Protein AF-A0AA88JE53-F1 (afdb_monomer_lite)

pLDDT: mean 85.08, std 16.31, range [44.66, 97.94]

Foldseek 3Di:
DVLVVLVVLLVLLQPAPPNVSRDDPVVSVCSNVVVDDRPRRDDRPPPPPVVPD

InterPro domains:
  IPR011009 Protein kinase-like domain superfamily [SSF56112] (5-47)

Radius of gyration: 12.73 Å; chains: 1; bounding box: 39×19×23 Å

Structure (mmCIF, N/CA/C/O backbone):
data_AF-A0AA88JE53-F1
#
_entry.id   AF-A0AA88JE53-F1
#
loop_
_atom_site.group_PDB
_atom_site.id
_atom_site.type_symbol
_atom_site.label_atom_id
_atom_site.label_alt_id
_atom_site.label_comp_id
_atom_site.label_asym_id
_atom_site.label_entity_id
_atom_site.label_seq_id
_atom_site.pdbx_PDB_ins_code
_atom_site.Cartn_x
_atom_site.Cartn_y
_atom_site.Cartn_z
_atom_site.occupancy
_atom_site.B_iso_or_equiv
_atom_site.auth_seq_id
_atom_site.auth_comp_id
_atom_site.auth_asym_id
_atom_site.auth_atom_id
_atom_site.pdbx_PDB_model_num
ATOM 1 N N . MET A 1 1 ? 1.259 11.285 12.113 1.00 59.72 1 MET A N 1
ATOM 2 C CA . MET A 1 1 ? 2.108 10.079 11.953 1.00 59.72 1 MET A CA 1
ATOM 3 C C . MET A 1 1 ? 1.376 8.957 11.209 1.00 59.72 1 MET A C 1
ATOM 5 O O . MET A 1 1 ? 1.851 8.569 10.155 1.00 59.72 1 MET A O 1
ATOM 9 N N . ARG A 1 2 ? 0.192 8.503 11.662 1.00 80.94 2 ARG A N 1
ATOM 10 C CA . ARG A 1 2 ? -0.538 7.360 11.057 1.00 80.94 2 ARG A CA 1
ATOM 11 C C . ARG A 1 2 ? -0.848 7.484 9.554 1.00 80.94 2 ARG A C 1
ATOM 13 O O . ARG A 1 2 ? -0.759 6.495 8.841 1.00 80.94 2 ARG A O 1
ATOM 20 N N . GLN A 1 3 ? -1.180 8.684 9.065 1.00 89.88 3 GLN A N 1
ATOM 21 C CA . GLN A 1 3 ? -1.467 8.882 7.635 1.00 89.88 3 GLN A CA 1
ATOM 22 C C . GLN A 1 3 ? -0.216 8.810 6.753 1.00 89.88 3 GLN A C 1
ATOM 24 O O . GLN A 1 3 ? -0.277 8.253 5.665 1.00 89.88 3 GLN A O 1
ATOM 29 N N . LEU A 1 4 ? 0.930 9.310 7.231 1.00 93.62 4 LEU A N 1
ATOM 30 C CA . LEU A 1 4 ? 2.192 9.198 6.496 1.00 93.62 4 LEU A CA 1
ATOM 31 C C . LEU A 1 4 ? 2.594 7.730 6.345 1.00 93.62 4 LEU A C 1
ATOM 33 O O . LEU A 1 4 ? 2.870 7.284 5.240 1.00 93.62 4 LEU A O 1
ATOM 37 N N . GLU A 1 5 ? 2.559 6.970 7.440 1.00 93.12 5 GLU A N 1
ATOM 38 C CA . GLU A 1 5 ? 2.861 5.537 7.418 1.00 93.12 5 GLU A CA 1
ATOM 39 C C . GLU A 1 5 ? 1.935 4.777 6.457 1.00 93.12 5 GLU A C 1
ATOM 41 O O . GLU A 1 5 ? 2.397 3.956 5.667 1.00 93.12 5 GLU A O 1
ATOM 46 N N . ARG A 1 6 ? 0.634 5.093 6.474 1.00 94.38 6 ARG A N 1
ATOM 47 C CA . ARG A 1 6 ? -0.351 4.529 5.546 1.00 94.38 6 ARG A CA 1
ATOM 48 C C . ARG A 1 6 ? 0.014 4.827 4.094 1.00 94.38 6 ARG A C 1
ATOM 50 O O . ARG A 1 6 ? 0.112 3.897 3.301 1.00 94.38 6 ARG A O 1
ATOM 57 N N . MET A 1 7 ? 0.249 6.095 3.756 1.00 95.12 7 MET A N 1
ATOM 58 C CA . MET A 1 7 ? 0.612 6.504 2.396 1.00 95.12 7 MET A CA 1
ATOM 59 C C . MET A 1 7 ? 1.902 5.831 1.925 1.00 95.12 7 MET A C 1
ATOM 61 O O . MET A 1 7 ? 1.949 5.338 0.802 1.00 95.12 7 MET A O 1
ATOM 65 N N . VAL A 1 8 ? 2.916 5.743 2.791 1.00 94.56 8 VAL A N 1
ATOM 66 C CA . VAL A 1 8 ? 4.181 5.064 2.478 1.00 94.56 8 VAL A CA 1
ATOM 67 C C . VAL A 1 8 ? 3.947 3.577 2.211 1.00 94.56 8 VAL A C 1
ATOM 69 O O . VAL A 1 8 ? 4.416 3.069 1.198 1.00 94.56 8 VAL A O 1
ATOM 72 N N . LYS A 1 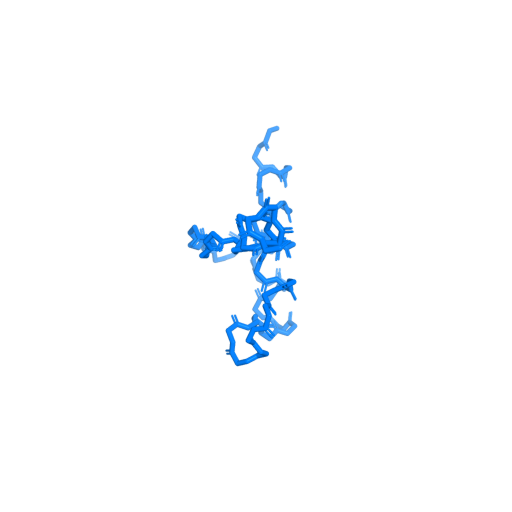9 ? 3.173 2.873 3.049 1.00 93.62 9 LYS A N 1
ATOM 73 C CA . LYS A 1 9 ? 2.860 1.454 2.807 1.00 93.62 9 LYS A CA 1
ATOM 74 C C . LYS A 1 9 ? 2.073 1.241 1.511 1.00 93.62 9 LYS A C 1
ATOM 76 O O . LYS A 1 9 ? 2.364 0.291 0.792 1.00 93.62 9 LYS A O 1
ATOM 81 N N . VAL A 1 10 ? 1.108 2.111 1.191 1.00 95.62 10 VAL A N 1
ATOM 82 C CA . VAL A 1 10 ? 0.383 2.056 -0.094 1.00 95.62 10 VAL A CA 1
ATOM 83 C C . VAL A 1 10 ? 1.344 2.261 -1.263 1.00 95.62 10 VAL A C 1
ATOM 85 O O . VAL A 1 10 ? 1.329 1.469 -2.200 1.00 95.62 10 VAL A O 1
ATOM 88 N N . ALA A 1 11 ? 2.213 3.274 -1.195 1.00 95.00 11 ALA A N 1
ATOM 89 C CA . ALA A 1 11 ? 3.190 3.549 -2.243 1.00 95.00 11 ALA A CA 1
ATOM 90 C C . ALA A 1 11 ? 4.117 2.348 -2.480 1.00 95.00 11 ALA A C 1
ATOM 92 O O . ALA A 1 11 ? 4.278 1.926 -3.622 1.00 95.00 11 ALA A O 1
ATOM 93 N N . LEU A 1 12 ? 4.640 1.744 -1.408 1.00 94.00 12 LEU A N 1
ATOM 94 C CA . LEU A 1 12 ? 5.495 0.555 -1.474 1.00 94.00 12 LEU A CA 1
ATOM 95 C C . LEU A 1 12 ? 4.795 -0.660 -2.108 1.00 94.00 12 LEU A C 1
ATOM 97 O O . LEU A 1 12 ? 5.447 -1.442 -2.792 1.00 94.00 12 LEU A O 1
ATOM 101 N N . TRP A 1 13 ? 3.481 -0.819 -1.929 1.00 94.56 13 TRP A N 1
ATOM 102 C CA . TRP A 1 13 ? 2.697 -1.850 -2.619 1.00 94.56 13 TRP A CA 1
ATOM 103 C C . TRP A 1 13 ? 2.471 -1.537 -4.107 1.00 94.56 13 TRP A C 1
ATOM 105 O O . TRP A 1 13 ? 2.465 -2.445 -4.935 1.00 94.56 13 TRP A O 1
ATOM 115 N N . CYS A 1 14 ? 2.292 -0.265 -4.466 1.00 94.94 14 CYS A N 1
ATOM 116 C CA . CYS A 1 14 ? 2.051 0.148 -5.851 1.00 94.94 14 CYS A CA 1
ATOM 117 C C . CYS A 1 14 ? 3.298 0.055 -6.744 1.00 94.94 14 CYS A C 1
ATOM 119 O O . CYS A 1 14 ? 3.154 -0.131 -7.951 1.00 94.94 14 CYS A O 1
ATOM 121 N N . ILE A 1 15 ? 4.499 0.187 -6.173 1.00 92.75 15 ILE A N 1
ATOM 122 C CA . ILE A 1 15 ? 5.771 0.169 -6.920 1.00 92.75 15 ILE A CA 1
ATOM 123 C C . ILE A 1 15 ? 6.435 -1.214 -6.990 1.00 92.75 15 ILE A C 1
ATOM 125 O O . ILE A 1 15 ? 7.575 -1.306 -7.429 1.00 92.75 15 ILE A O 1
ATOM 129 N N . GLN A 1 16 ? 5.757 -2.278 -6.551 1.00 89.75 16 GLN A N 1
ATOM 130 C C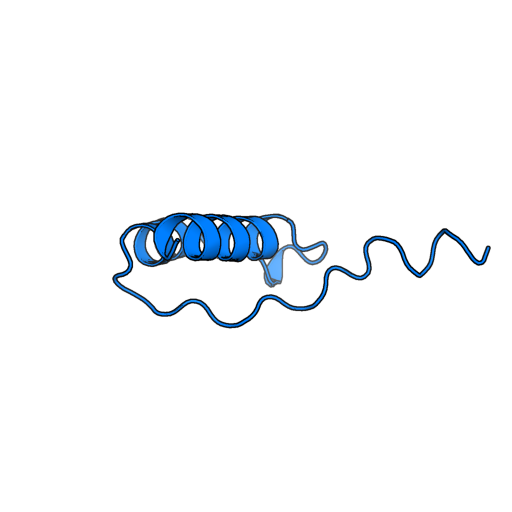A . GLN A 1 16 ? 6.300 -3.640 -6.602 1.00 89.75 16 GLN A CA 1
ATOM 131 C C . GLN A 1 16 ? 6.693 -4.032 -8.030 1.00 89.75 16 GLN A C 1
ATOM 133 O O . GLN A 1 16 ? 5.939 -3.765 -8.970 1.00 89.75 16 GLN A O 1
ATOM 138 N N . ASP A 1 17 ? 7.844 -4.684 -8.193 1.00 87.88 17 ASP A N 1
ATOM 139 C CA . ASP A 1 17 ? 8.336 -5.110 -9.509 1.00 87.88 17 ASP A CA 1
ATOM 140 C C . ASP A 1 17 ? 7.334 -6.027 -10.198 1.00 87.88 17 ASP A C 1
ATOM 142 O O . ASP A 1 17 ? 6.892 -5.743 -11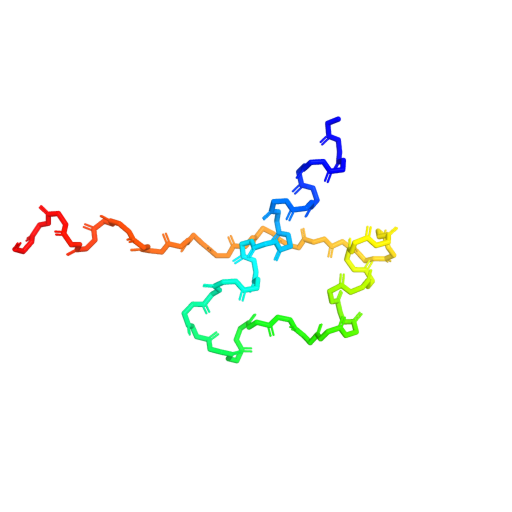.312 1.00 87.88 17 ASP A O 1
ATOM 146 N N . GLU A 1 18 ? 6.908 -7.065 -9.479 1.00 89.50 18 GLU A N 1
ATOM 147 C CA . GLU A 1 18 ? 5.925 -8.033 -9.940 1.00 89.50 18 GLU A CA 1
ATOM 148 C C . GLU A 1 18 ? 4.529 -7.380 -10.044 1.00 89.50 18 GLU A C 1
ATOM 150 O O . GLU A 1 18 ? 3.919 -7.054 -9.016 1.00 89.50 18 GLU A O 1
ATOM 155 N N . PRO A 1 19 ? 3.972 -7.182 -11.257 1.00 91.50 19 PRO A N 1
ATOM 156 C CA . PRO A 1 19 ? 2.702 -6.478 -11.430 1.00 91.50 19 PRO A CA 1
ATOM 157 C C . PRO A 1 19 ? 1.527 -7.183 -10.753 1.00 91.50 19 PRO A C 1
ATOM 159 O O . PRO A 1 19 ? 0.606 -6.513 -10.289 1.00 91.50 19 PRO A O 1
ATOM 162 N N . SER A 1 20 ? 1.566 -8.517 -10.662 1.00 93.06 20 SER A N 1
ATOM 163 C CA . SER A 1 20 ? 0.519 -9.308 -10.003 1.00 93.06 20 SER A CA 1
ATOM 164 C C . SER A 1 20 ? 0.455 -9.096 -8.484 1.00 93.06 20 SER A C 1
ATOM 166 O O . SER A 1 20 ? -0.587 -9.336 -7.874 1.00 93.06 20 SER A O 1
ATOM 168 N N . MET A 1 21 ? 1.530 -8.582 -7.877 1.00 92.00 21 MET A N 1
ATOM 169 C CA . MET A 1 21 ? 1.587 -8.233 -6.455 1.00 92.00 21 MET A CA 1
ATOM 170 C C . MET A 1 21 ? 1.022 -6.839 -6.164 1.00 92.00 21 MET A C 1
ATOM 172 O O . MET A 1 21 ? 0.731 -6.519 -5.009 1.00 92.00 21 MET A O 1
ATOM 176 N N . ARG A 1 22 ? 0.845 -5.992 -7.187 1.00 95.12 22 ARG A N 1
ATOM 17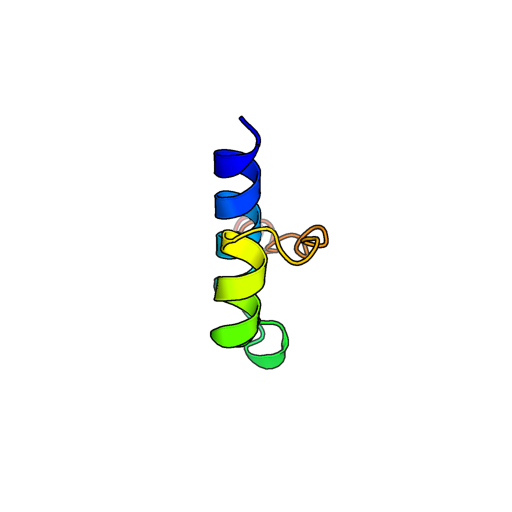7 C CA . ARG A 1 22 ? 0.314 -4.638 -7.006 1.00 95.12 22 ARG A CA 1
ATOM 178 C C . ARG A 1 22 ? -1.184 -4.698 -6.678 1.00 95.12 22 ARG A C 1
ATOM 180 O O . ARG A 1 22 ? -1.931 -5.462 -7.291 1.00 95.12 22 ARG A O 1
ATOM 187 N N . PRO A 1 23 ? -1.671 -3.882 -5.733 1.00 96.62 23 PRO A N 1
ATOM 188 C CA . PRO A 1 23 ? -3.093 -3.811 -5.430 1.00 96.62 23 PRO A CA 1
ATOM 189 C C . PRO A 1 23 ? -3.880 -3.210 -6.602 1.00 96.62 23 PRO A C 1
ATOM 191 O O . PRO A 1 23 ? -3.400 -2.340 -7.326 1.00 96.62 23 PRO A O 1
ATOM 194 N N . THR A 1 24 ? -5.138 -3.626 -6.752 1.00 97.38 24 THR A N 1
ATOM 195 C CA . THR A 1 24 ? -6.070 -2.964 -7.675 1.00 97.38 24 THR A CA 1
ATOM 196 C C . THR A 1 24 ? -6.365 -1.541 -7.203 1.00 97.38 24 THR A C 1
ATOM 198 O O . THR A 1 24 ? -6.314 -1.263 -6.003 1.00 97.38 24 THR A O 1
ATOM 201 N N . MET A 1 25 ? -6.759 -0.642 -8.111 1.00 97.44 25 MET A N 1
ATOM 202 C CA . MET A 1 25 ? -7.108 0.733 -7.724 1.00 97.44 25 MET A CA 1
ATOM 203 C C . MET A 1 25 ? -8.213 0.799 -6.661 1.00 97.44 25 MET A C 1
ATOM 205 O O . MET A 1 25 ? -8.108 1.587 -5.725 1.00 97.44 25 MET A O 1
ATOM 209 N N . ASN A 1 26 ? -9.219 -0.080 -6.726 1.00 97.94 26 ASN A N 1
ATOM 210 C CA . ASN A 1 26 ? -10.238 -0.169 -5.675 1.00 97.94 26 ASN A CA 1
ATOM 211 C C . ASN A 1 26 ? -9.627 -0.523 -4.312 1.00 97.94 26 ASN A C 1
ATOM 213 O O . ASN A 1 26 ? -9.985 0.073 -3.301 1.00 97.94 26 ASN A O 1
ATOM 217 N N . LYS A 1 27 ? -8.672 -1.460 -4.269 1.00 96.94 27 LYS A N 1
ATOM 218 C CA . LYS A 1 27 ? -7.981 -1.825 -3.027 1.00 96.94 27 LYS A CA 1
ATOM 219 C C . LYS A 1 27 ? -7.113 -0.674 -2.510 1.00 96.94 27 LYS A C 1
ATOM 221 O O . LYS A 1 27 ? -7.123 -0.421 -1.312 1.00 96.94 27 LYS A O 1
ATOM 226 N N . VAL A 1 28 ? -6.435 0.060 -3.396 1.00 97.12 28 VAL A N 1
ATOM 227 C CA . VAL A 1 28 ? -5.673 1.272 -3.046 1.00 97.12 28 VAL A CA 1
ATOM 228 C C . VAL A 1 28 ? -6.565 2.314 -2.366 1.00 97.12 28 VAL A C 1
ATOM 230 O O . VAL A 1 28 ? -6.181 2.837 -1.322 1.00 97.12 28 VAL A O 1
ATOM 233 N N . LEU A 1 29 ? -7.765 2.575 -2.896 1.00 97.44 29 LEU A N 1
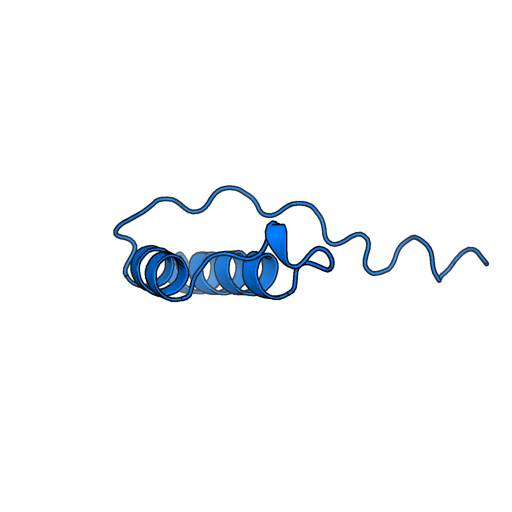ATOM 234 C CA . LEU A 1 29 ? -8.718 3.512 -2.284 1.00 97.44 29 LEU A CA 1
ATOM 235 C C . LEU A 1 29 ? -9.104 3.077 -0.868 1.00 97.44 29 LEU A C 1
ATOM 237 O O . LEU A 1 29 ? -8.928 3.845 0.075 1.00 97.44 29 LEU A O 1
ATOM 241 N N . LEU A 1 30 ? -9.507 1.815 -0.693 1.00 97.88 30 LEU A N 1
ATOM 242 C CA . LEU A 1 30 ? -9.860 1.273 0.623 1.00 97.88 30 LEU A CA 1
ATOM 243 C C . LEU A 1 30 ? -8.693 1.354 1.622 1.00 97.88 30 LEU A C 1
ATOM 245 O O . LEU A 1 30 ? -8.896 1.620 2.809 1.00 97.88 30 LEU A O 1
ATOM 249 N N . MET A 1 31 ? -7.459 1.129 1.156 1.00 96.50 31 MET A N 1
ATOM 250 C CA . MET A 1 31 ? -6.250 1.235 1.979 1.00 96.50 31 MET A CA 1
ATOM 251 C C . MET A 1 31 ? -5.984 2.682 2.415 1.00 96.50 31 MET A C 1
ATOM 253 O O . MET A 1 31 ? -5.598 2.895 3.568 1.00 96.50 31 MET A O 1
ATOM 257 N N . LEU A 1 32 ? -6.194 3.659 1.522 1.00 96.00 32 LEU A N 1
ATOM 258 C CA . LEU A 1 32 ? -6.016 5.095 1.777 1.00 96.00 32 LEU A CA 1
ATOM 259 C C . LEU A 1 32 ? -7.101 5.667 2.698 1.00 96.00 32 LEU A C 1
ATOM 261 O O . LEU A 1 32 ? -6.778 6.409 3.624 1.00 96.00 32 LEU A O 1
ATOM 265 N N . GLU A 1 33 ? -8.359 5.276 2.496 1.00 95.81 33 GLU A N 1
ATOM 266 C CA . GLU A 1 33 ? -9.490 5.616 3.374 1.00 95.81 33 GLU A CA 1
ATOM 267 C C . GLU A 1 33 ? -9.343 4.989 4.768 1.00 95.81 33 GLU A C 1
ATOM 269 O O . GLU A 1 33 ? -9.864 5.494 5.760 1.00 95.81 33 GLU A O 1
ATOM 274 N N . GLY A 1 34 ? -8.575 3.901 4.854 1.00 94.06 34 GLY A N 1
ATOM 275 C CA . GLY A 1 34 ? -8.342 3.157 6.083 1.00 94.06 34 GLY A CA 1
ATOM 276 C C . GLY A 1 34 ? -9.440 2.180 6.453 1.00 94.06 34 GLY A C 1
ATOM 277 O O . GLY A 1 34 ? -9.467 1.705 7.585 1.00 94.06 34 GLY A O 1
ATOM 278 N N . THR A 1 35 ? -10.271 1.839 5.476 1.00 96.62 35 THR A N 1
ATOM 279 C CA . THR A 1 35 ? -11.319 0.821 5.546 1.00 96.62 35 THR A CA 1
ATOM 280 C C . THR A 1 35 ? -10.736 -0.594 5.628 1.00 96.62 35 THR A C 1
ATOM 282 O O . THR A 1 35 ? -11.377 -1.496 6.158 1.00 96.62 35 THR A O 1
ATOM 285 N N . VAL A 1 36 ? -9.507 -0.797 5.134 1.00 94.88 36 VAL A N 1
ATOM 286 C CA . VAL A 1 36 ? -8.769 -2.065 5.252 1.00 94.88 36 VAL A CA 1
ATOM 287 C C . VAL A 1 36 ? -7.389 -1.856 5.869 1.00 94.88 36 VAL A C 1
ATOM 289 O O . VAL A 1 36 ? -6.746 -0.816 5.681 1.00 94.88 36 VAL A O 1
ATOM 292 N N . GLU A 1 37 ? -6.915 -2.864 6.600 1.00 91.81 37 GLU A N 1
ATOM 293 C CA . GLU A 1 37 ? -5.536 -2.892 7.075 1.00 91.81 37 GLU A CA 1
ATOM 294 C C . GLU A 1 37 ? -4.557 -3.104 5.921 1.00 91.81 37 GLU A C 1
ATOM 296 O O . GLU A 1 37 ? -4.841 -3.788 4.934 1.00 91.81 37 GLU A O 1
ATOM 301 N N . ILE A 1 38 ? -3.380 -2.497 6.061 1.00 94.38 38 ILE A N 1
ATOM 302 C CA . ILE A 1 38 ? -2.313 -2.604 5.077 1.00 94.38 38 ILE A CA 1
ATOM 303 C C . ILE A 1 38 ? -1.261 -3.568 5.621 1.00 94.38 38 ILE A C 1
ATOM 305 O O . ILE A 1 38 ? -0.585 -3.213 6.595 1.00 94.38 38 ILE A O 1
ATOM 309 N N . PRO A 1 39 ? -1.085 -4.752 5.007 1.00 91.81 39 PRO A N 1
ATOM 310 C CA . PRO A 1 39 ? 0.009 -5.636 5.371 1.00 91.81 39 PRO A CA 1
ATOM 311 C C . PRO A 1 39 ? 1.347 -4.954 5.081 1.00 91.81 39 PRO A C 1
ATOM 313 O O . PRO A 1 39 ? 1.448 -4.091 4.202 1.00 91.81 39 PRO A O 1
ATOM 316 N N . ILE A 1 40 ? 2.381 -5.356 5.819 1.00 90.38 40 ILE A N 1
ATOM 317 C CA . ILE A 1 40 ? 3.744 -4.883 5.578 1.00 90.38 40 ILE A CA 1
ATOM 318 C C . ILE A 1 40 ? 4.111 -5.250 4.130 1.00 90.38 40 ILE A C 1
ATOM 320 O O . ILE A 1 40 ? 3.993 -6.422 3.766 1.00 90.38 40 ILE A O 1
ATOM 324 N N . PRO A 1 41 ? 4.479 -4.270 3.287 1.00 88.94 41 PRO A N 1
ATOM 325 C CA . PRO A 1 41 ? 4.869 -4.550 1.914 1.00 88.94 41 PRO A CA 1
ATOM 326 C C . PRO A 1 41 ? 6.138 -5.412 1.905 1.00 88.94 41 PRO A C 1
ATOM 328 O O . PRO A 1 41 ? 6.998 -5.227 2.774 1.00 88.94 41 PRO A O 1
ATOM 331 N N . PRO A 1 42 ? 6.273 -6.346 0.948 1.00 84.75 42 PRO A N 1
ATOM 332 C CA . PRO A 1 42 ? 7.519 -7.079 0.778 1.00 84.75 42 PRO A CA 1
ATOM 333 C C . PRO A 1 42 ? 8.653 -6.081 0.533 1.00 84.75 42 PRO A C 1
ATOM 335 O O . PRO A 1 42 ? 8.452 -5.043 -0.111 1.00 84.75 42 PRO A O 1
ATOM 338 N N . ASN A 1 43 ? 9.818 -6.367 1.122 1.00 73.44 43 ASN A N 1
ATOM 339 C CA . ASN A 1 43 ? 10.967 -5.476 1.048 1.00 73.44 43 ASN A CA 1
ATOM 340 C C . ASN A 1 43 ? 11.286 -5.248 -0.433 1.00 73.44 43 ASN A C 1
ATOM 342 O O . ASN A 1 43 ? 11.479 -6.233 -1.147 1.00 73.44 43 ASN A O 1
ATOM 346 N N . PRO A 1 44 ? 11.306 -4.000 -0.922 1.00 62.53 44 PRO A N 1
ATOM 347 C CA . PRO A 1 44 ? 11.748 -3.761 -2.278 1.00 62.53 44 PRO A CA 1
ATOM 348 C C . PRO A 1 44 ? 13.216 -4.192 -2.325 1.00 62.53 44 PRO A C 1
ATOM 350 O O . PRO A 1 44 ? 14.070 -3.531 -1.738 1.00 62.53 44 PRO A O 1
ATOM 353 N N . GLU A 1 45 ? 13.543 -5.287 -3.015 1.00 59.66 45 GLU A N 1
ATOM 354 C CA . GLU A 1 45 ? 14.936 -5.717 -3.259 1.00 59.66 45 GLU A CA 1
ATOM 355 C C . GLU A 1 45 ? 15.721 -4.715 -4.136 1.00 59.66 45 GLU A C 1
ATOM 357 O O . GLU A 1 45 ? 16.807 -4.997 -4.635 1.00 59.66 45 GLU A O 1
ATOM 362 N N . PHE A 1 46 ? 15.191 -3.503 -4.292 1.00 57.47 46 PHE A N 1
ATOM 363 C CA . PHE A 1 46 ? 15.541 -2.487 -5.269 1.00 57.47 46 PHE A CA 1
ATOM 364 C C . PHE A 1 46 ? 16.977 -1.960 -5.200 1.00 57.47 46 PHE A C 1
ATOM 366 O O . PHE A 1 46 ? 17.353 -1.193 -6.078 1.00 57.47 46 PHE A O 1
ATOM 373 N N . PHE A 1 47 ? 17.799 -2.332 -4.212 1.00 52.22 47 PHE A N 1
ATOM 374 C CA . PHE A 1 47 ? 19.152 -1.769 -4.092 1.00 52.22 47 PHE A CA 1
ATOM 375 C C . PHE A 1 47 ? 20.258 -2.713 -3.616 1.00 52.22 47 PHE A C 1
ATOM 377 O O . PHE A 1 47 ? 21.425 -2.353 -3.752 1.00 52.22 47 PHE A O 1
ATOM 384 N N . SER A 1 48 ? 19.976 -3.913 -3.097 1.00 50.59 48 SER A N 1
ATOM 385 C CA . SER A 1 48 ? 21.066 -4.787 -2.626 1.00 50.59 48 SER A CA 1
ATOM 386 C C . SER A 1 48 ? 21.792 -5.508 -3.760 1.00 50.59 48 SER A C 1
ATOM 388 O O . SER A 1 48 ? 22.964 -5.834 -3.615 1.00 50.59 48 SER A O 1
ATOM 390 N N . SER A 1 49 ? 21.132 -5.733 -4.895 1.00 53.22 49 SER A N 1
ATOM 391 C CA . SER A 1 49 ? 21.674 -6.591 -5.959 1.00 53.22 49 SER A CA 1
ATOM 392 C C . SER A 1 49 ? 22.487 -5.831 -7.015 1.00 53.22 49 SER A C 1
ATOM 394 O O . SER A 1 49 ? 23.245 -6.449 -7.752 1.00 53.22 49 SER A O 1
ATOM 396 N N . GLN A 1 50 ? 22.372 -4.497 -7.082 1.00 54.06 50 GLN A N 1
ATOM 397 C CA . GLN A 1 50 ? 23.112 -3.665 -8.049 1.00 54.06 50 GLN A CA 1
ATOM 398 C C . GLN A 1 50 ? 24.398 -3.039 -7.486 1.00 54.06 50 GLN A C 1
ATOM 400 O O . GLN A 1 50 ? 25.148 -2.426 -8.235 1.00 54.06 50 GLN A O 1
ATOM 405 N N . VAL A 1 51 ? 24.672 -3.184 -6.185 1.00 55.59 51 VAL A N 1
ATOM 406 C CA . VAL A 1 51 ? 25.911 -2.676 -5.557 1.00 55.59 51 VAL A CA 1
ATOM 407 C C . VAL A 1 51 ? 27.008 -3.757 -5.492 1.00 55.59 51 VAL A C 1
ATOM 409 O O . VAL A 1 51 ? 28.160 -3.447 -5.203 1.00 55.59 51 VAL A O 1
ATOM 412 N N . TYR A 1 52 ? 26.684 -5.016 -5.814 1.00 50.53 52 TYR A N 1
ATOM 413 C CA . TYR A 1 52 ? 27.618 -6.154 -5.777 1.00 50.53 52 TYR A CA 1
ATOM 414 C C . TYR A 1 52 ? 27.858 -6.840 -7.137 1.00 50.53 52 TYR A C 1
ATOM 416 O O . TYR A 1 52 ? 28.357 -7.965 -7.150 1.00 50.53 52 TYR A O 1
ATOM 424 N N . SER A 1 53 ? 27.542 -6.192 -8.267 1.00 44.66 53 SER A N 1
ATOM 425 C CA . SER A 1 53 ? 27.935 -6.668 -9.606 1.00 44.66 53 SER A CA 1
ATOM 426 C C . SER A 1 53 ? 28.729 -5.631 -10.381 1.00 44.66 53 SER A C 1
ATOM 4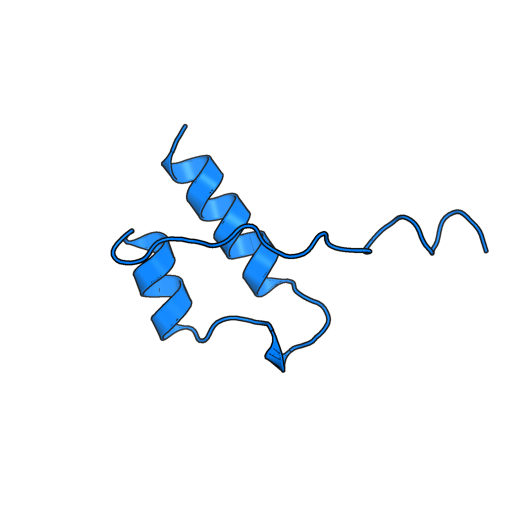28 O O . SER A 1 53 ? 28.495 -4.423 -10.172 1.00 44.66 53 SER A O 1
#

Sequence (53 aa):
MRQLERMVKVALWCIQDEPSMRPTMNKVLLMLEGTVEIPIPPNPEFFSSQVYS

Secondary structure (DSSP, 8-state):
-HHHHHHHHHHHHHT-SSGGGSPPHHHHHHHHHTSS--PPPPP--TTTSSS--

Organism: Ficus carica (NCBI:txid3494)